Protein AF-A0A7M7JLP8-F1 (afdb_monomer_lite)

Foldseek 3Di:
DDDDDDDDPPPPPPVVVVVVPPPPPDPPPCLVVVQVVVVVVCVVVWPAEDECVRDVVCVVPPDVVQQVVQKDWDWDKDQGPVHNVWIKIKTWIWGDDDPDPHIYTDDGIDIATWDWDFDQDPVPSHTDIDIDGD

Structure (mmCIF, N/CA/C/O backbone):
data_AF-A0A7M7JLP8-F1
#
_entry.id   AF-A0A7M7JLP8-F1
#
loop_
_atom_site.group_PDB
_atom_site.id
_atom_site.type_symbol
_atom_site.label_atom_id
_atom_site.label_alt_id
_atom_site.label_comp_id
_atom_site.label_asym_id
_atom_site.label_entity_id
_atom_site.label_seq_id
_atom_site.pdbx_PDB_ins_code
_atom_site.Cartn_x
_atom_site.Cartn_y
_atom_site.Cartn_z
_atom_site.occupancy
_atom_site.B_iso_or_equiv
_atom_site.auth_seq_id
_atom_site.auth_comp_id
_atom_site.auth_asym_id
_atom_site.auth_atom_id
_atom_site.pdbx_PDB_model_num
ATOM 1 N N . MET A 1 1 ? -31.361 -43.193 14.513 1.00 45.62 1 MET A N 1
ATOM 2 C CA . MET A 1 1 ? -29.903 -43.089 14.290 1.00 45.62 1 MET A CA 1
ATOM 3 C C . MET A 1 1 ? -29.633 -43.238 12.804 1.00 45.62 1 MET A C 1
ATOM 5 O O . MET A 1 1 ? -29.811 -44.329 12.296 1.00 45.62 1 MET A O 1
ATOM 9 N N . SER A 1 2 ? -29.263 -42.156 12.119 1.00 32.28 2 SER A N 1
ATOM 10 C CA . SER A 1 2 ? -28.313 -42.192 11.000 1.00 32.28 2 SER A CA 1
ATOM 11 C C . SER A 1 2 ? -27.914 -40.749 10.687 1.00 32.28 2 SER A C 1
ATOM 13 O O . SER A 1 2 ? -28.754 -39.932 10.321 1.00 32.28 2 SER A O 1
ATOM 15 N N . ARG A 1 3 ? -26.657 -40.408 10.980 1.00 42.50 3 ARG A N 1
ATOM 16 C CA . ARG A 1 3 ? -26.054 -39.080 10.820 1.00 42.50 3 ARG A CA 1
ATOM 17 C C . ARG A 1 3 ? -25.234 -39.097 9.535 1.00 42.50 3 ARG A C 1
ATOM 19 O O . ARG A 1 3 ? -24.108 -39.557 9.606 1.00 42.50 3 ARG A O 1
ATOM 26 N N . HIS A 1 4 ? -25.724 -38.554 8.425 1.00 39.84 4 HIS A N 1
ATOM 27 C CA . HIS A 1 4 ? -24.872 -38.153 7.297 1.00 39.84 4 HIS A CA 1
ATOM 28 C C . HIS A 1 4 ? -25.499 -36.949 6.592 1.00 39.84 4 HIS A C 1
ATOM 30 O O . HIS A 1 4 ? -26.624 -37.031 6.114 1.00 39.84 4 HIS A O 1
ATOM 36 N N . GLY A 1 5 ? -24.782 -35.824 6.564 1.00 34.47 5 GLY A N 1
ATOM 37 C CA . GLY A 1 5 ? -25.258 -34.607 5.907 1.00 34.47 5 GLY A CA 1
ATOM 38 C C . GLY A 1 5 ? -24.494 -33.342 6.289 1.00 34.47 5 GLY A C 1
ATOM 39 O O . GLY A 1 5 ? -25.106 -32.304 6.492 1.00 34.47 5 GLY A O 1
ATOM 40 N N . TYR A 1 6 ? -23.170 -33.420 6.419 1.00 43.66 6 TYR A N 1
ATOM 41 C CA . TYR A 1 6 ? -22.311 -32.237 6.392 1.00 43.66 6 TYR A CA 1
ATOM 42 C C . TYR A 1 6 ? -21.250 -32.442 5.314 1.00 43.66 6 TYR A C 1
ATOM 44 O O . TYR A 1 6 ? -20.868 -33.573 5.028 1.00 43.66 6 TYR A O 1
ATOM 52 N N . VAL A 1 7 ? -20.749 -31.320 4.796 1.00 40.62 7 VAL A N 1
ATOM 53 C CA . VAL A 1 7 ? -19.639 -31.174 3.838 1.00 40.62 7 VAL A CA 1
ATOM 54 C C . VAL A 1 7 ? -20.046 -31.166 2.356 1.00 40.62 7 VAL A C 1
ATOM 56 O O . VAL A 1 7 ? -19.588 -31.970 1.560 1.00 40.62 7 VAL A O 1
ATOM 59 N N . PHE A 1 8 ? -20.856 -30.181 1.956 1.00 39.53 8 PHE A N 1
ATOM 60 C CA . PHE A 1 8 ? -20.949 -29.752 0.548 1.00 39.53 8 PHE A CA 1
ATOM 61 C C . PHE A 1 8 ? -21.029 -28.220 0.406 1.00 39.53 8 PHE A C 1
ATOM 63 O O . PHE A 1 8 ? -21.782 -27.685 -0.398 1.00 39.53 8 PHE A O 1
ATOM 70 N N . LEU A 1 9 ? -20.251 -27.486 1.212 1.00 39.56 9 LEU A N 1
ATOM 71 C CA . LEU A 1 9 ? -20.186 -26.016 1.125 1.00 39.56 9 LEU A CA 1
ATOM 72 C C . LEU A 1 9 ? -18.781 -25.417 1.305 1.00 39.56 9 LEU A C 1
ATOM 74 O O . LEU A 1 9 ? -18.646 -24.209 1.463 1.00 39.56 9 LEU A O 1
ATOM 78 N N . ALA A 1 10 ? -17.729 -26.240 1.247 1.00 42.38 10 ALA A N 1
ATOM 79 C CA . ALA A 1 10 ? -16.345 -25.788 1.438 1.00 42.38 10 ALA A CA 1
ATOM 80 C C . ALA A 1 10 ? -15.470 -25.833 0.168 1.00 42.38 10 ALA A C 1
ATOM 82 O O . ALA A 1 10 ? -14.310 -25.443 0.223 1.00 42.38 10 ALA A O 1
ATOM 83 N N . ILE A 1 11 ? -15.996 -26.282 -0.980 1.00 43.84 11 ILE A N 1
ATOM 84 C CA . ILE A 1 11 ? -15.174 -26.518 -2.186 1.00 43.84 11 ILE A CA 1
ATOM 85 C C . ILE A 1 11 ? -15.260 -25.364 -3.210 1.00 43.84 11 ILE A C 1
ATOM 87 O O . ILE A 1 11 ? -14.427 -25.276 -4.104 1.00 43.84 11 ILE A O 1
ATOM 91 N N . LEU A 1 12 ? -16.177 -24.400 -3.053 1.00 38.06 12 LEU A N 1
ATOM 92 C CA . LEU A 1 12 ? -16.390 -23.353 -4.069 1.00 38.06 12 LEU A CA 1
ATOM 93 C C . LEU A 1 12 ? -15.726 -21.987 -3.795 1.00 38.06 12 LEU A C 1
ATOM 95 O O . LEU A 1 12 ? -16.016 -21.034 -4.507 1.00 38.06 12 LEU A O 1
ATOM 99 N N . ASN A 1 13 ? -14.837 -21.867 -2.801 1.00 39.34 13 ASN A N 1
ATOM 100 C CA . ASN A 1 13 ? -14.165 -20.590 -2.480 1.00 39.34 13 ASN A CA 1
ATOM 101 C C . ASN A 1 13 ? -12.627 -20.642 -2.444 1.00 39.34 13 ASN A C 1
ATOM 103 O O . ASN A 1 13 ? -11.995 -19.658 -2.077 1.00 39.34 13 ASN A O 1
ATOM 107 N N . ILE A 1 14 ? -12.002 -21.755 -2.848 1.00 42.12 14 ILE A N 1
ATOM 108 C CA . ILE A 1 14 ? -10.527 -21.862 -2.892 1.00 42.12 14 ILE A CA 1
ATOM 109 C C . ILE A 1 14 ? -9.978 -21.592 -4.309 1.00 42.12 14 ILE A C 1
ATOM 111 O O . ILE A 1 14 ? -8.823 -21.212 -4.473 1.00 42.12 14 ILE A O 1
ATOM 115 N N . LEU A 1 15 ? -10.815 -21.679 -5.348 1.00 34.91 15 LEU A N 1
ATOM 116 C CA . LEU A 1 15 ? -10.383 -21.497 -6.741 1.00 34.91 15 LEU A CA 1
ATOM 117 C C . LEU A 1 15 ? -10.235 -20.033 -7.189 1.00 34.91 15 LEU A C 1
ATOM 119 O O . LEU A 1 15 ? -9.556 -19.776 -8.179 1.00 34.91 15 LEU A O 1
ATOM 123 N N . THR A 1 16 ? -10.778 -19.060 -6.455 1.00 42.16 16 THR A N 1
ATOM 124 C CA . THR A 1 16 ? -10.592 -17.626 -6.759 1.00 42.16 16 THR A CA 1
ATOM 125 C C . THR A 1 16 ? -9.329 -17.024 -6.138 1.00 42.16 16 THR A C 1
ATOM 127 O O . THR A 1 16 ? -8.932 -15.932 -6.533 1.00 42.16 16 THR A O 1
ATOM 130 N N . PHE A 1 17 ? -8.640 -17.740 -5.242 1.00 40.81 17 PHE A N 1
ATOM 131 C CA . PHE A 1 17 ? -7.345 -17.308 -4.695 1.00 40.81 17 PHE A CA 1
ATOM 132 C C . PHE A 1 17 ? -6.135 -17.811 -5.497 1.00 40.81 17 PHE A C 1
ATOM 134 O O . PHE A 1 17 ? -5.032 -17.293 -5.334 1.00 40.81 17 PHE A O 1
ATOM 141 N N . LEU A 1 18 ? -6.324 -18.773 -6.409 1.00 35.59 18 LEU A N 1
ATOM 142 C CA . LEU A 1 18 ? -5.222 -19.347 -7.191 1.00 35.59 18 LEU A CA 1
ATOM 143 C C . LEU A 1 18 ? -4.783 -18.511 -8.404 1.00 35.59 18 LEU A C 1
ATOM 145 O O . LEU A 1 18 ? -3.784 -18.848 -9.027 1.00 35.59 18 LEU A O 1
ATOM 149 N N . HIS A 1 19 ? -5.468 -17.411 -8.731 1.00 34.44 19 HIS A N 1
ATOM 150 C CA . HIS A 1 19 ? -5.062 -16.517 -9.830 1.00 34.44 19 HIS A CA 1
ATOM 151 C C . HIS A 1 19 ? -4.213 -15.311 -9.392 1.00 34.44 19 HIS A C 1
ATOM 153 O O . HIS A 1 19 ? -3.897 -14.458 -10.216 1.00 34.44 19 HIS A O 1
ATOM 159 N N . ILE A 1 20 ? -3.805 -15.236 -8.119 1.00 44.00 20 ILE A N 1
ATOM 160 C CA . ILE A 1 20 ? -2.880 -14.190 -7.636 1.00 44.00 20 ILE A CA 1
ATOM 161 C C . ILE A 1 20 ? -1.419 -14.695 -7.601 1.00 44.00 20 ILE A C 1
ATOM 163 O O . ILE A 1 20 ? -0.484 -13.904 -7.514 1.00 44.00 20 ILE A O 1
ATOM 167 N N . ILE A 1 21 ? -1.182 -15.999 -7.771 1.00 42.56 21 ILE A N 1
ATOM 168 C CA . ILE A 1 21 ? 0.147 -16.617 -7.618 1.00 42.56 21 ILE A CA 1
ATOM 169 C C . ILE A 1 21 ? 0.784 -16.917 -8.984 1.00 42.56 21 ILE A C 1
ATOM 171 O O . ILE A 1 21 ? 1.186 -18.038 -9.258 1.00 42.56 21 ILE A O 1
ATOM 175 N N . THR A 1 22 ? 0.877 -15.926 -9.871 1.00 36.00 22 THR A N 1
ATOM 176 C CA . THR A 1 22 ? 1.791 -15.994 -11.036 1.00 36.00 22 THR A CA 1
ATOM 177 C C . THR A 1 22 ? 2.418 -14.635 -11.368 1.00 36.00 22 THR A C 1
ATOM 179 O O . THR A 1 22 ? 2.677 -14.325 -12.527 1.00 36.00 22 THR A O 1
ATOM 182 N N . CYS A 1 23 ? 2.683 -13.807 -10.354 1.00 41.75 23 CYS A N 1
ATOM 183 C CA . CYS A 1 23 ? 3.647 -12.702 -10.464 1.00 41.75 23 CYS A CA 1
ATOM 184 C C . CYS A 1 23 ? 4.876 -12.918 -9.562 1.00 41.75 23 CYS A C 1
ATOM 186 O O . CYS A 1 23 ? 5.554 -11.964 -9.202 1.00 41.75 23 CYS A O 1
ATOM 188 N N . GLN A 1 24 ? 5.185 -14.172 -9.214 1.00 41.56 24 GLN A N 1
ATOM 189 C CA . GLN A 1 24 ? 6.509 -14.553 -8.720 1.00 41.56 24 GLN A CA 1
ATOM 190 C C . GLN A 1 24 ? 7.398 -14.852 -9.927 1.00 41.56 24 GLN A C 1
ATOM 192 O O . GLN A 1 24 ? 7.461 -15.977 -10.411 1.00 41.56 24 GLN A O 1
ATOM 197 N N . GLY A 1 25 ? 8.023 -13.808 -10.455 1.00 39.06 25 GLY A N 1
ATOM 198 C CA . GLY A 1 25 ? 9.013 -13.894 -11.525 1.00 39.06 25 GLY A CA 1
ATOM 199 C C . GLY A 1 25 ? 10.154 -12.923 -11.260 1.00 39.06 25 GLY A C 1
ATOM 200 O O . GLY A 1 25 ? 10.446 -12.104 -12.114 1.00 39.06 25 GLY A O 1
ATOM 201 N N . ASP A 1 26 ? 10.629 -12.927 -10.016 1.00 46.69 26 ASP A N 1
ATOM 202 C CA . ASP A 1 26 ? 11.908 -12.428 -9.498 1.00 46.69 26 ASP A CA 1
ATOM 203 C C . ASP A 1 26 ? 11.709 -12.356 -7.982 1.00 46.69 26 ASP A C 1
ATOM 205 O O . ASP A 1 26 ? 10.813 -11.660 -7.492 1.00 46.69 26 ASP A O 1
ATOM 209 N N . GLU A 1 27 ? 12.480 -13.119 -7.211 1.00 52.38 27 GLU A N 1
ATOM 210 C CA . GLU A 1 27 ? 12.573 -12.874 -5.775 1.00 52.38 27 GLU A CA 1
ATOM 211 C C . GLU A 1 27 ? 13.035 -11.420 -5.608 1.00 52.38 27 GLU A C 1
ATOM 213 O O . GLU A 1 27 ? 14.145 -11.066 -5.996 1.00 52.38 27 GLU A O 1
ATOM 218 N N . MET A 1 28 ? 12.149 -10.533 -5.142 1.00 63.75 28 MET A N 1
ATOM 219 C CA . MET A 1 28 ? 12.473 -9.115 -4.990 1.00 63.75 28 MET A CA 1
ATOM 220 C C . MET A 1 28 ? 13.572 -8.964 -3.931 1.00 63.75 28 MET A C 1
ATOM 222 O O . MET A 1 28 ? 13.268 -8.796 -2.752 1.00 63.75 28 MET A O 1
ATOM 226 N N . GLU A 1 29 ? 14.845 -8.959 -4.333 1.00 68.31 29 GLU A N 1
ATOM 227 C CA . GLU A 1 29 ? 15.988 -8.634 -3.458 1.00 68.31 29 GLU A CA 1
ATOM 228 C C . GLU A 1 29 ? 15.779 -7.298 -2.713 1.00 68.31 29 GLU A C 1
ATOM 230 O O . GLU A 1 29 ? 16.297 -7.079 -1.623 1.00 68.31 29 GLU A O 1
ATOM 235 N N . TRP A 1 30 ? 14.949 -6.414 -3.272 1.00 75.44 30 TRP A N 1
ATOM 236 C CA . TRP A 1 30 ? 14.604 -5.086 -2.765 1.00 75.44 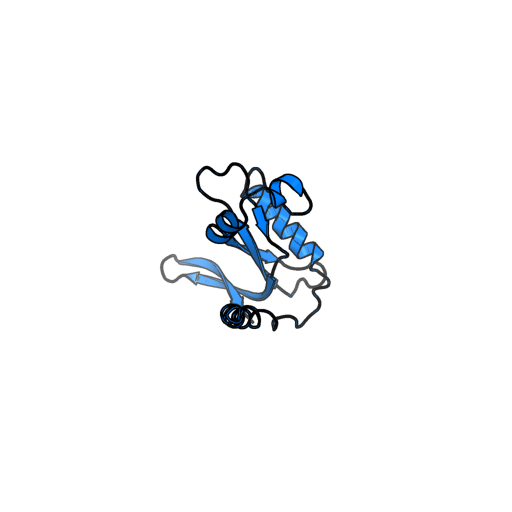30 TRP A CA 1
ATOM 237 C C . TRP A 1 30 ? 13.242 -5.023 -2.046 1.00 75.44 30 TRP A C 1
ATOM 239 O O . TRP A 1 30 ? 12.714 -3.936 -1.809 1.00 75.44 30 TRP A O 1
ATOM 249 N N . ARG A 1 31 ? 12.648 -6.163 -1.666 1.00 78.06 31 ARG A N 1
ATOM 250 C CA . ARG A 1 31 ? 11.345 -6.222 -0.969 1.00 78.06 31 ARG A CA 1
ATOM 251 C C . ARG A 1 31 ? 11.328 -5.396 0.318 1.00 78.06 31 ARG A C 1
ATOM 253 O O . ARG A 1 31 ? 10.328 -4.753 0.621 1.00 78.06 31 ARG A O 1
ATOM 260 N N . HIS A 1 32 ? 12.452 -5.371 1.033 1.00 83.12 32 HIS A N 1
ATOM 261 C CA . HIS A 1 32 ? 12.610 -4.550 2.229 1.00 83.12 32 HIS A CA 1
ATOM 262 C C . HIS A 1 32 ? 12.517 -3.051 1.908 1.00 83.12 32 HIS A C 1
ATOM 264 O O . HIS A 1 32 ? 11.734 -2.348 2.537 1.00 83.12 32 HIS A O 1
ATOM 270 N N . GLU A 1 33 ? 13.204 -2.582 0.858 1.00 83.69 33 GLU A N 1
ATOM 271 C CA . GLU A 1 33 ? 13.092 -1.188 0.399 1.00 83.69 33 GLU A CA 1
ATOM 272 C C . GLU A 1 33 ? 11.644 -0.848 0.008 1.00 83.69 33 GLU A C 1
ATOM 274 O O . GLU A 1 33 ? 11.132 0.222 0.336 1.00 83.69 33 GLU A O 1
ATOM 279 N N . ALA A 1 34 ? 10.942 -1.772 -0.659 1.00 84.31 34 ALA A N 1
ATOM 280 C CA . ALA A 1 34 ? 9.539 -1.579 -1.021 1.00 84.31 34 ALA A CA 1
ATOM 281 C C . ALA A 1 34 ? 8.629 -1.432 0.206 1.00 84.31 34 ALA A C 1
ATOM 283 O O . ALA A 1 34 ? 7.681 -0.643 0.168 1.00 84.31 34 ALA A O 1
ATOM 284 N N . GLN A 1 35 ? 8.904 -2.190 1.270 1.00 85.12 35 GLN A N 1
ATOM 285 C CA . GLN A 1 35 ? 8.182 -2.136 2.538 1.00 85.12 35 GLN A CA 1
ATOM 286 C C . GLN A 1 35 ? 8.436 -0.808 3.261 1.00 85.12 35 GLN A C 1
ATOM 288 O O . GLN A 1 35 ? 7.478 -0.166 3.691 1.00 85.12 35 GLN A O 1
ATOM 293 N N . GLU A 1 36 ? 9.691 -0.363 3.344 1.00 85.88 36 GLU A N 1
ATOM 294 C CA . GLU A 1 36 ? 10.065 0.913 3.969 1.00 85.88 36 GLU A CA 1
ATOM 295 C C . GLU A 1 36 ? 9.374 2.097 3.282 1.00 85.88 36 GLU A C 1
ATOM 297 O O . GLU A 1 36 ? 8.714 2.905 3.940 1.00 85.88 36 GLU A O 1
ATOM 302 N N . VAL A 1 37 ? 9.432 2.153 1.945 1.00 86.00 37 VAL A N 1
ATOM 303 C CA . VAL A 1 37 ? 8.760 3.203 1.162 1.00 86.00 37 VAL A CA 1
ATOM 304 C C . VAL A 1 37 ? 7.245 3.174 1.391 1.00 86.00 37 VAL A C 1
ATOM 306 O O . VAL A 1 37 ? 6.612 4.228 1.496 1.00 86.00 37 VAL A O 1
ATOM 309 N N . ALA A 1 38 ? 6.646 1.981 1.500 1.00 86.25 38 ALA A N 1
ATOM 310 C CA . ALA A 1 38 ? 5.225 1.847 1.816 1.00 86.25 38 ALA A CA 1
ATOM 311 C C . ALA A 1 38 ? 4.907 2.444 3.186 1.00 86.25 38 ALA A C 1
ATOM 313 O O . ALA A 1 38 ? 3.979 3.241 3.309 1.00 86.25 38 ALA A O 1
ATOM 314 N N . GLN A 1 39 ? 5.666 2.056 4.212 1.00 85.50 39 GLN A N 1
ATOM 315 C CA . GLN A 1 39 ? 5.447 2.487 5.588 1.00 85.50 39 GLN A CA 1
ATOM 316 C C . GLN A 1 39 ? 5.583 4.004 5.721 1.00 85.50 39 GLN A C 1
ATOM 318 O O . GLN A 1 39 ? 4.717 4.634 6.329 1.00 85.50 39 GLN A O 1
ATOM 323 N N . GLU A 1 40 ? 6.597 4.601 5.093 1.00 87.19 40 GLU A N 1
ATOM 324 C CA . GLU A 1 40 ? 6.792 6.052 5.095 1.00 87.19 40 GLU A CA 1
ATOM 325 C C . GLU A 1 40 ? 5.616 6.779 4.422 1.00 87.19 40 GLU A C 1
ATOM 327 O O . GLU A 1 40 ? 5.007 7.679 5.010 1.00 87.19 40 GLU A O 1
ATOM 332 N N . ALA A 1 41 ? 5.227 6.351 3.218 1.00 87.06 41 ALA A N 1
ATOM 333 C CA . ALA A 1 41 ? 4.123 6.963 2.481 1.00 87.06 41 ALA A CA 1
ATOM 334 C C . ALA A 1 41 ? 2.771 6.795 3.202 1.00 87.06 41 ALA A C 1
ATOM 336 O O . ALA A 1 41 ? 1.927 7.700 3.203 1.00 87.06 41 ALA A O 1
ATOM 337 N N . LEU A 1 42 ? 2.558 5.644 3.841 1.00 87.69 42 LEU A N 1
ATOM 338 C CA . LEU A 1 42 ? 1.364 5.358 4.628 1.00 87.69 42 LEU A CA 1
ATOM 339 C C . LEU A 1 42 ? 1.316 6.196 5.907 1.00 87.69 42 LEU A C 1
ATOM 341 O O . LEU A 1 42 ? 0.257 6.745 6.212 1.00 87.69 42 LEU A O 1
ATOM 345 N N . ALA A 1 43 ? 2.433 6.347 6.621 1.00 86.31 43 ALA A N 1
ATOM 346 C CA . ALA A 1 43 ? 2.513 7.154 7.837 1.00 86.31 43 ALA A CA 1
ATOM 347 C C . ALA A 1 43 ? 2.218 8.639 7.569 1.00 86.31 43 ALA A C 1
ATOM 349 O O . ALA A 1 43 ? 1.563 9.294 8.381 1.00 86.31 43 ALA A O 1
ATOM 350 N N . GLN A 1 44 ? 2.619 9.160 6.405 1.00 87.44 44 GLN A N 1
ATOM 351 C CA . GLN A 1 44 ? 2.295 10.531 5.990 1.00 87.44 44 GLN A CA 1
ATOM 352 C C . GLN A 1 44 ? 0.798 10.725 5.705 1.00 87.44 44 GLN A C 1
ATOM 354 O O . GLN A 1 44 ? 0.241 11.792 5.970 1.00 87.44 44 GLN A O 1
ATOM 359 N N . LYS A 1 45 ? 0.128 9.706 5.156 1.00 87.00 45 LYS A N 1
ATOM 360 C CA . LYS A 1 45 ? -1.284 9.797 4.753 1.00 87.00 45 LYS A CA 1
ATOM 361 C C . LYS A 1 45 ? -2.258 9.435 5.871 1.00 87.00 45 LYS A C 1
ATOM 363 O O . LYS A 1 45 ? -3.374 9.959 5.913 1.00 87.00 45 LYS A O 1
ATOM 368 N N . TYR A 1 46 ? -1.873 8.513 6.744 1.00 86.44 46 TYR A N 1
ATOM 369 C CA . TYR A 1 46 ? -2.753 7.907 7.727 1.00 86.44 46 TYR A CA 1
ATOM 370 C C . TYR A 1 46 ? -2.224 8.148 9.143 1.00 86.44 46 TYR A C 1
ATOM 372 O O . TYR A 1 46 ? -1.354 7.413 9.606 1.00 86.44 46 TYR A O 1
ATOM 380 N N . PRO A 1 47 ? -2.783 9.129 9.880 1.00 76.50 47 PRO A N 1
ATOM 381 C CA . PRO A 1 47 ? -2.472 9.266 11.295 1.00 76.50 47 PRO A CA 1
ATOM 382 C C . PRO A 1 47 ? -2.972 8.007 12.015 1.00 76.50 47 PRO A C 1
ATOM 384 O O . PRO A 1 47 ? -4.141 7.650 11.853 1.00 76.50 47 PRO A O 1
ATOM 387 N N . GLN A 1 48 ? -2.091 7.359 12.784 1.00 86.44 48 GLN A N 1
ATOM 388 C CA . GLN A 1 48 ? -2.337 6.123 13.552 1.00 86.44 48 GLN A CA 1
ATOM 389 C C . GLN A 1 48 ? -2.466 4.856 12.684 1.00 86.44 48 GLN A C 1
ATOM 391 O O . GLN A 1 48 ? -3.513 4.206 12.619 1.00 86.44 48 GLN A O 1
ATOM 396 N N . LEU A 1 49 ? -1.367 4.522 12.008 1.00 87.00 49 LEU A N 1
ATOM 397 C CA . LEU A 1 49 ? -1.200 3.290 11.242 1.00 87.00 49 LEU A CA 1
ATOM 398 C C . LEU A 1 49 ? -0.888 2.109 12.175 1.00 87.00 49 LEU A C 1
ATOM 400 O O . LEU A 1 49 ? -0.043 2.232 13.056 1.00 87.00 49 LEU A O 1
ATOM 404 N N . ILE A 1 50 ? -1.554 0.978 11.956 1.00 86.31 50 ILE A N 1
ATOM 405 C CA . ILE A 1 50 ? -1.344 -0.286 12.660 1.00 86.31 50 ILE A CA 1
ATOM 406 C C . ILE A 1 50 ? -0.921 -1.336 11.638 1.00 86.31 50 ILE A C 1
ATOM 408 O O . ILE A 1 50 ? -1.641 -1.613 10.672 1.00 86.31 50 ILE A O 1
ATOM 412 N N . THR A 1 51 ? 0.248 -1.920 11.860 1.00 82.25 51 THR A N 1
ATOM 413 C CA . THR A 1 51 ? 0.761 -3.078 11.130 1.00 82.25 51 THR A CA 1
ATOM 414 C C . THR A 1 51 ? 0.723 -4.305 12.041 1.00 82.25 51 THR A C 1
ATOM 416 O O . THR A 1 51 ? 0.569 -4.192 13.260 1.00 82.25 51 THR A O 1
ATOM 419 N N . SER A 1 52 ? 0.898 -5.494 11.463 1.00 74.44 52 SER A N 1
ATOM 420 C CA . SER A 1 52 ? 1.066 -6.726 12.243 1.00 74.44 52 SER A CA 1
ATOM 421 C C . SER A 1 52 ? 2.295 -6.699 13.159 1.00 74.44 52 SER A C 1
ATOM 423 O O . SER A 1 52 ? 2.343 -7.457 14.119 1.00 74.44 52 SER A O 1
ATOM 425 N N . GLU A 1 53 ? 3.276 -5.843 12.867 1.00 76.06 53 GLU A N 1
ATOM 426 C CA . GLU A 1 53 ? 4.510 -5.690 13.646 1.00 76.06 53 GLU A CA 1
ATOM 427 C C . GLU A 1 53 ? 4.365 -4.646 14.762 1.00 76.06 53 GLU A C 1
ATOM 429 O O . GLU A 1 53 ? 4.968 -4.797 15.820 1.00 76.06 53 GLU A O 1
ATOM 434 N N . SER A 1 54 ? 3.562 -3.596 14.549 1.00 78.00 54 SER A N 1
ATOM 435 C CA . SER A 1 54 ? 3.477 -2.466 15.479 1.00 78.00 54 SER A CA 1
ATOM 436 C C . SER A 1 54 ? 2.538 -2.706 16.662 1.00 78.00 54 SER A C 1
ATOM 438 O O . SER A 1 54 ? 2.801 -2.201 17.748 1.00 78.00 54 SER A O 1
ATOM 440 N N . ASP A 1 55 ? 1.421 -3.416 16.457 1.00 79.62 55 ASP A N 1
ATOM 441 C CA . ASP A 1 55 ? 0.431 -3.687 17.513 1.00 79.62 55 ASP A CA 1
ATOM 442 C C . ASP A 1 55 ? -0.423 -4.923 17.171 1.00 79.62 55 ASP A C 1
ATOM 444 O O . ASP A 1 55 ? -1.501 -4.840 16.571 1.00 79.62 55 ASP A O 1
ATOM 448 N N . MET A 1 56 ? 0.087 -6.103 17.540 1.00 73.06 56 MET A N 1
ATOM 449 C CA . MET A 1 56 ? -0.570 -7.386 17.264 1.00 73.06 56 MET A CA 1
ATOM 450 C C . MET A 1 56 ? -1.914 -7.551 17.977 1.00 73.06 56 MET A C 1
ATOM 452 O O . MET A 1 56 ? -2.788 -8.243 17.452 1.00 73.06 56 MET A O 1
ATOM 456 N N . GLU A 1 57 ? -2.088 -6.985 19.173 1.00 77.19 57 GLU A N 1
ATOM 457 C CA . GLU A 1 57 ? -3.328 -7.158 19.933 1.00 77.19 57 GLU A CA 1
ATOM 458 C C . GLU A 1 57 ? -4.464 -6.396 19.262 1.00 77.19 57 GLU A C 1
ATOM 460 O O . GLU A 1 57 ? -5.495 -6.986 18.925 1.00 77.19 57 GLU A O 1
ATOM 465 N N . LEU A 1 58 ? -4.251 -5.114 18.962 1.00 74.94 58 LEU A N 1
ATOM 466 C CA . LEU A 1 58 ? -5.245 -4.301 18.271 1.00 74.94 58 LEU A CA 1
ATOM 467 C C . LEU A 1 58 ? -5.556 -4.855 16.873 1.00 74.94 58 LEU A C 1
ATOM 469 O O . LEU A 1 58 ? -6.710 -4.836 16.435 1.00 74.94 58 LEU A O 1
ATOM 473 N N . PHE A 1 59 ? -4.552 -5.402 16.184 1.00 71.12 59 PHE A N 1
ATOM 474 C CA . PHE A 1 59 ? -4.732 -6.052 14.887 1.00 71.12 59 PHE A CA 1
ATOM 475 C C . PHE A 1 59 ? -5.573 -7.338 14.973 1.00 71.12 59 PHE A C 1
ATOM 477 O O . PHE A 1 59 ? -6.414 -7.578 14.111 1.00 71.12 59 PHE A O 1
ATOM 484 N N . ARG A 1 60 ? -5.396 -8.164 16.014 1.00 70.50 60 ARG A N 1
ATOM 485 C CA . ARG A 1 60 ? -6.161 -9.416 16.191 1.00 70.50 60 ARG A CA 1
ATOM 486 C C . ARG A 1 60 ? -7.598 -9.183 16.648 1.00 70.50 60 ARG A C 1
ATOM 488 O O . ARG A 1 60 ? -8.490 -9.913 16.222 1.00 70.50 60 ARG A O 1
ATOM 495 N N . TYR A 1 61 ? -7.818 -8.204 17.524 1.00 71.56 61 TYR A N 1
ATOM 496 C CA . TYR A 1 61 ? -9.137 -7.936 18.108 1.00 71.56 61 TYR A CA 1
ATOM 497 C C . TYR A 1 61 ? -10.009 -6.998 17.271 1.00 71.56 61 TYR A C 1
ATOM 499 O O . TYR A 1 61 ? -11.212 -6.885 17.514 1.00 71.56 61 TYR A O 1
ATOM 507 N N . SER A 1 62 ? -9.439 -6.331 16.271 1.00 69.56 62 SER A N 1
ATOM 508 C CA . SER A 1 62 ? -10.224 -5.578 15.299 1.00 69.56 62 SER A CA 1
ATOM 509 C C . SER A 1 62 ? -10.971 -6.541 14.373 1.00 69.56 62 SER A C 1
ATOM 511 O O . SER A 1 62 ? -10.436 -7.559 13.955 1.00 69.56 62 SER A O 1
ATOM 513 N N . THR A 1 63 ? -12.247 -6.258 14.088 1.00 68.12 63 THR A N 1
ATOM 514 C CA . THR A 1 63 ? -13.153 -7.169 13.370 1.00 68.12 63 THR A CA 1
ATOM 515 C C . THR A 1 63 ? -12.669 -7.412 11.933 1.00 68.12 63 THR A C 1
ATOM 517 O O . THR A 1 63 ? -12.911 -6.571 11.060 1.00 68.12 63 THR A O 1
ATOM 520 N N . PRO A 1 64 ? -12.039 -8.567 11.616 1.00 67.12 64 PRO A N 1
ATOM 521 C CA . PRO A 1 64 ? -11.345 -8.741 10.336 1.00 67.12 64 PRO A C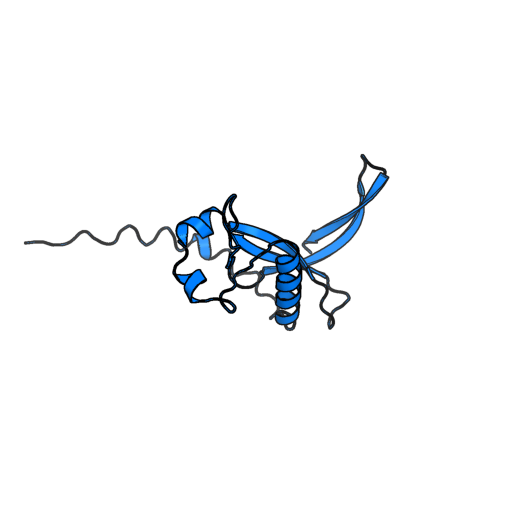A 1
ATOM 522 C C . PRO A 1 64 ? -12.303 -8.659 9.145 1.00 67.12 64 PRO A C 1
ATOM 524 O O . PRO A 1 64 ? -11.955 -8.138 8.092 1.00 67.12 64 PRO A O 1
ATOM 527 N N . SER A 1 65 ? -13.555 -9.083 9.338 1.00 68.31 65 SER A N 1
ATOM 528 C CA . SER A 1 65 ? -14.610 -9.000 8.324 1.00 68.31 65 SER A CA 1
ATOM 529 C C . SER A 1 65 ? -15.075 -7.571 8.027 1.00 68.31 65 SER A C 1
ATOM 531 O O . SER A 1 65 ? -15.574 -7.310 6.934 1.00 68.31 65 SER A O 1
ATOM 533 N N . VAL A 1 66 ? -14.966 -6.641 8.980 1.00 70.00 66 VAL A N 1
ATOM 534 C CA . VAL A 1 66 ? -15.248 -5.216 8.746 1.00 70.00 66 VAL A CA 1
ATOM 535 C C . VAL A 1 66 ? -14.053 -4.590 8.048 1.00 70.00 66 VAL A C 1
ATOM 537 O O . VAL A 1 66 ? -14.227 -3.945 7.019 1.00 70.00 66 VAL A O 1
ATOM 540 N N . LEU A 1 67 ? -12.848 -4.868 8.549 1.00 74.12 67 LEU A N 1
ATOM 541 C CA . LEU A 1 67 ? -11.611 -4.349 7.983 1.00 74.12 67 LEU A CA 1
ATOM 542 C C . LEU A 1 67 ? -11.420 -4.753 6.515 1.00 74.12 67 LEU A C 1
ATOM 544 O O . LEU A 1 67 ? -11.135 -3.906 5.677 1.00 74.12 67 LEU A O 1
ATOM 548 N N . GLN A 1 68 ? -11.652 -6.022 6.175 1.00 70.06 68 GLN A N 1
ATOM 549 C CA . GLN A 1 68 ? -11.549 -6.503 4.794 1.00 70.06 68 GLN A CA 1
ATOM 550 C C . GLN A 1 68 ? -12.590 -5.863 3.866 1.00 70.06 68 GLN A C 1
ATOM 552 O O . GLN A 1 68 ? -12.293 -5.598 2.706 1.00 70.06 68 GLN A O 1
ATOM 557 N N . ARG A 1 69 ? -13.801 -5.569 4.362 1.00 76.94 69 ARG A N 1
ATOM 558 C CA . ARG A 1 69 ? -14.855 -4.917 3.563 1.00 76.94 69 ARG A CA 1
ATOM 559 C C . ARG A 1 69 ? -14.564 -3.448 3.268 1.00 76.94 69 ARG A C 1
ATOM 561 O O . ARG A 1 69 ? -15.036 -2.937 2.258 1.00 76.94 69 ARG A O 1
ATOM 568 N N . SER A 1 70 ? -13.806 -2.779 4.130 1.00 80.88 70 SER A N 1
ATOM 569 C CA . SER A 1 70 ? -13.346 -1.400 3.930 1.00 80.88 70 SER A CA 1
ATOM 570 C C . SER A 1 70 ? -11.914 -1.307 3.406 1.00 80.88 70 SER A C 1
ATOM 572 O O . SER A 1 70 ? -11.315 -0.233 3.469 1.00 80.88 70 SER A O 1
ATOM 574 N N . ALA A 1 71 ? -11.350 -2.417 2.933 1.00 87.19 71 ALA A N 1
ATOM 575 C CA . ALA A 1 71 ? -9.996 -2.438 2.428 1.00 87.19 71 ALA A CA 1
ATOM 576 C C . ALA A 1 71 ? -9.925 -1.873 1.004 1.00 87.19 71 ALA A C 1
ATOM 578 O O . ALA A 1 71 ? -10.751 -2.184 0.144 1.00 87.19 71 ALA A O 1
ATOM 579 N N . HIS A 1 72 ? -8.903 -1.071 0.737 1.00 87.69 72 HIS A N 1
ATOM 580 C CA . HIS A 1 72 ? -8.575 -0.570 -0.592 1.00 87.69 72 HIS A CA 1
ATOM 581 C C . HIS A 1 72 ? -7.072 -0.673 -0.838 1.00 87.69 72 HIS A C 1
ATOM 583 O O . HIS A 1 72 ? -6.268 -0.728 0.094 1.00 87.69 72 HIS A O 1
ATOM 589 N N . ALA A 1 73 ? -6.687 -0.685 -2.113 1.00 88.31 73 ALA A N 1
ATOM 590 C CA . ALA A 1 73 ? -5.285 -0.645 -2.498 1.00 88.31 73 ALA A CA 1
ATOM 591 C C . ALA A 1 73 ? -4.724 0.772 -2.310 1.00 88.31 73 ALA A C 1
ATOM 593 O O . ALA A 1 73 ? -5.273 1.756 -2.818 1.00 88.31 73 ALA A O 1
ATOM 594 N N . PHE A 1 74 ? -3.619 0.879 -1.583 1.00 88.69 74 PHE A N 1
ATOM 595 C CA . PHE A 1 74 ? -2.763 2.052 -1.569 1.00 88.69 74 PHE A CA 1
ATOM 596 C C . PHE A 1 74 ? -1.608 1.823 -2.543 1.00 88.69 74 PHE A C 1
ATOM 598 O O . PHE A 1 74 ? -0.730 0.999 -2.300 1.00 88.69 74 PHE A O 1
ATOM 605 N N . THR A 1 75 ? -1.641 2.558 -3.652 1.00 89.88 75 THR A N 1
ATOM 606 C CA . THR A 1 75 ? -0.635 2.482 -4.710 1.00 89.88 75 THR A CA 1
ATOM 607 C C . THR A 1 75 ? 0.500 3.465 -4.467 1.00 89.88 75 THR A C 1
ATOM 609 O O . THR A 1 75 ? 0.259 4.643 -4.190 1.00 89.88 75 THR A O 1
ATOM 612 N N . TYR A 1 76 ? 1.727 3.009 -4.685 1.00 87.94 76 TYR A N 1
ATOM 613 C CA . TYR A 1 76 ? 2.932 3.828 -4.665 1.00 87.94 76 TYR A CA 1
ATOM 614 C C . TYR A 1 76 ? 3.960 3.320 -5.690 1.00 87.94 76 TYR A C 1
ATOM 616 O O . TYR A 1 76 ? 3.783 2.273 -6.315 1.00 87.94 76 TYR A O 1
ATOM 624 N N . ILE A 1 77 ? 5.002 4.117 -5.928 1.00 87.88 77 ILE A N 1
ATOM 625 C CA . ILE A 1 77 ? 6.057 3.821 -6.903 1.00 87.88 77 ILE A CA 1
ATOM 626 C C . ILE A 1 77 ? 7.376 3.651 -6.159 1.00 87.88 77 ILE A C 1
ATOM 628 O O . ILE A 1 77 ? 7.699 4.468 -5.299 1.00 87.88 77 ILE A O 1
ATOM 632 N N . VAL A 1 78 ? 8.136 2.624 -6.526 1.00 87.56 78 VAL A N 1
ATOM 633 C CA . VAL A 1 78 ? 9.459 2.326 -5.975 1.00 87.56 78 VAL A CA 1
ATOM 634 C C . VAL A 1 78 ? 10.472 2.264 -7.111 1.00 87.56 78 VAL A C 1
ATOM 636 O O . VAL A 1 78 ? 10.223 1.655 -8.153 1.00 87.56 78 VAL A O 1
ATOM 639 N N . THR A 1 79 ? 11.627 2.882 -6.892 1.00 88.19 79 THR A N 1
ATOM 640 C CA . THR A 1 79 ? 12.818 2.729 -7.730 1.00 88.19 79 THR A CA 1
ATOM 641 C C . THR A 1 79 ? 13.925 2.188 -6.826 1.00 88.19 79 THR A C 1
ATOM 643 O O . THR A 1 79 ? 14.462 2.961 -6.030 1.00 88.19 79 THR A O 1
ATOM 646 N N . PRO A 1 80 ? 14.219 0.875 -6.879 1.00 83.62 80 PRO A N 1
ATOM 647 C CA . PRO A 1 80 ? 15.197 0.249 -5.996 1.00 83.62 80 PRO A CA 1
ATOM 648 C C . PRO A 1 80 ? 16.587 0.849 -6.178 1.00 83.62 80 PRO A C 1
ATOM 650 O O . PRO A 1 80 ? 17.014 1.096 -7.311 1.00 83.62 80 PRO A O 1
ATOM 653 N N . LYS A 1 81 ? 17.332 1.028 -5.085 1.00 84.12 81 LYS A N 1
ATOM 654 C CA . LYS A 1 81 ? 18.664 1.662 -5.138 1.00 84.12 81 LYS A CA 1
ATOM 655 C C . LYS A 1 81 ? 19.661 0.859 -5.979 1.00 84.12 81 LYS A C 1
ATOM 657 O O . LYS A 1 81 ? 20.453 1.447 -6.710 1.00 84.12 81 LYS A O 1
ATOM 662 N N . GLY A 1 82 ? 19.592 -0.473 -5.910 1.00 81.00 82 GLY A N 1
ATOM 663 C CA . GLY A 1 82 ? 20.447 -1.383 -6.68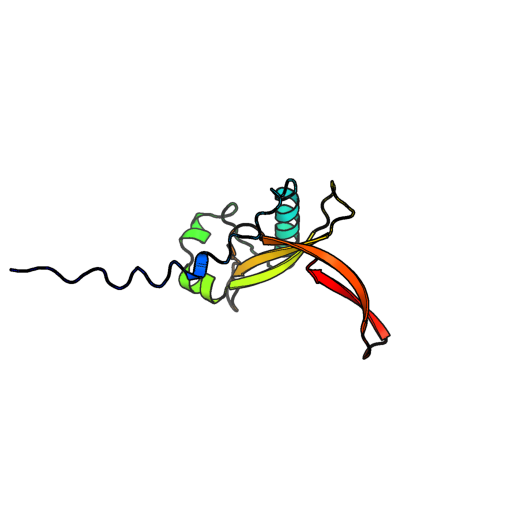4 1.00 81.00 82 GLY A CA 1
ATOM 664 C C . GLY A 1 82 ? 20.058 -1.532 -8.159 1.00 81.00 82 GLY A C 1
ATOM 665 O O . GLY A 1 82 ? 20.846 -2.035 -8.954 1.00 81.00 82 GLY A O 1
ATOM 666 N N . GLN A 1 83 ? 18.860 -1.086 -8.548 1.00 79.62 83 GLN A N 1
ATOM 667 C CA . GLN A 1 83 ? 18.356 -1.186 -9.920 1.00 79.62 83 GLN A CA 1
ATOM 668 C C . GLN A 1 83 ? 17.665 0.123 -10.339 1.00 79.62 83 GLN A C 1
ATOM 670 O O . GLN A 1 83 ? 16.464 0.126 -10.614 1.00 79.62 83 GLN A O 1
ATOM 675 N N . PRO A 1 84 ? 18.396 1.249 -10.422 1.00 77.75 84 PRO A N 1
ATOM 676 C CA . PRO A 1 84 ? 17.799 2.572 -10.625 1.00 77.75 84 PRO A CA 1
ATOM 677 C C . PRO A 1 84 ? 17.126 2.744 -11.996 1.00 77.75 84 PRO A C 1
ATOM 679 O O . PRO A 1 84 ? 16.311 3.646 -12.182 1.00 77.75 84 PRO A O 1
ATOM 682 N N . SER A 1 85 ? 17.452 1.884 -12.964 1.00 80.44 85 SER A N 1
ATOM 683 C CA . SER A 1 85 ? 16.789 1.817 -14.270 1.00 80.44 85 SER A CA 1
ATOM 684 C C . SER A 1 85 ? 15.412 1.151 -14.214 1.00 80.44 85 SER A C 1
ATOM 686 O O . SER A 1 85 ? 14.605 1.338 -15.124 1.00 80.44 85 SER A O 1
ATOM 688 N N . ASN A 1 86 ? 15.121 0.388 -13.158 1.00 85.06 86 ASN A N 1
ATOM 689 C CA . ASN A 1 86 ? 13.860 -0.312 -12.987 1.00 85.06 86 ASN A CA 1
ATOM 690 C C . ASN A 1 86 ? 12.942 0.485 -12.058 1.00 85.06 86 ASN A C 1
ATOM 692 O O . ASN A 1 86 ? 13.319 0.906 -10.967 1.00 85.06 86 ASN A O 1
ATOM 696 N N . THR A 1 87 ? 11.703 0.681 -12.496 1.00 86.38 87 THR A N 1
ATOM 697 C CA . THR A 1 87 ? 10.652 1.287 -11.680 1.00 86.38 87 THR A CA 1
ATOM 698 C C . THR A 1 87 ? 9.539 0.274 -11.487 1.00 86.38 87 THR A C 1
ATOM 700 O O . THR A 1 87 ? 9.175 -0.454 -12.411 1.00 86.38 87 THR A O 1
ATOM 703 N N . TYR A 1 88 ? 8.991 0.236 -10.282 1.00 86.50 88 TYR A N 1
ATOM 704 C CA . TYR A 1 88 ? 7.930 -0.679 -9.909 1.00 86.50 88 TYR A CA 1
ATOM 705 C C . TYR A 1 88 ? 6.751 0.101 -9.363 1.00 86.50 88 TYR A C 1
ATOM 707 O O . TYR A 1 88 ? 6.904 1.074 -8.623 1.00 86.50 88 TYR A O 1
ATOM 715 N N . ARG A 1 89 ? 5.556 -0.341 -9.736 1.00 88.38 89 ARG A N 1
ATOM 716 C CA . ARG A 1 89 ? 4.331 0.050 -9.062 1.00 88.38 89 ARG A CA 1
ATOM 717 C C . ARG A 1 89 ? 4.015 -1.015 -8.035 1.00 88.38 89 ARG A C 1
ATOM 719 O O . ARG A 1 89 ? 3.933 -2.189 -8.383 1.00 88.38 89 ARG A O 1
ATOM 726 N N . CYS A 1 90 ? 3.833 -0.577 -6.802 1.00 88.06 90 CYS A N 1
ATOM 727 C CA . CYS A 1 90 ? 3.511 -1.427 -5.677 1.00 88.06 90 CYS A CA 1
ATOM 728 C C . CYS A 1 90 ? 2.152 -1.036 -5.112 1.00 88.06 90 CYS A C 1
ATOM 730 O O . CYS A 1 90 ? 1.800 0.145 -5.059 1.00 88.06 90 CYS A O 1
ATOM 732 N N . ASP A 1 91 ? 1.405 -2.040 -4.681 1.00 88.88 91 ASP A N 1
ATOM 733 C CA . ASP A 1 91 ? 0.121 -1.889 -4.025 1.00 88.88 91 ASP A CA 1
ATOM 734 C C . ASP A 1 91 ? 0.182 -2.591 -2.666 1.00 88.88 91 ASP A C 1
ATOM 736 O O . ASP A 1 91 ? 0.600 -3.746 -2.565 1.00 88.88 91 ASP A O 1
ATOM 740 N N . VAL A 1 92 ? -0.245 -1.892 -1.617 1.00 88.62 92 VAL A N 1
ATOM 741 C CA . VAL A 1 92 ? -0.465 -2.474 -0.288 1.00 88.62 92 VAL A CA 1
ATOM 742 C C . VAL A 1 92 ? -1.933 -2.338 0.081 1.00 88.62 92 VAL A C 1
ATOM 744 O O . VAL A 1 92 ? -2.577 -1.332 -0.229 1.00 88.62 92 VAL A O 1
ATOM 747 N N . ILE A 1 93 ? -2.491 -3.356 0.724 1.00 88.75 93 ILE A N 1
ATOM 748 C CA . ILE A 1 93 ? -3.893 -3.339 1.126 1.00 88.75 93 ILE A CA 1
ATOM 749 C C . ILE A 1 93 ? -4.012 -2.626 2.470 1.00 88.75 93 ILE A C 1
ATOM 751 O O . ILE A 1 93 ? -3.329 -2.970 3.432 1.00 88.75 93 ILE A O 1
ATOM 755 N N . ILE A 1 94 ? -4.897 -1.636 2.548 1.00 88.81 94 ILE A N 1
ATOM 756 C CA . ILE A 1 94 ? -5.169 -0.898 3.780 1.00 88.81 94 ILE A CA 1
ATOM 757 C C . ILE A 1 94 ? -6.668 -0.813 4.035 1.00 88.81 94 ILE A C 1
ATOM 759 O O . ILE A 1 94 ? -7.444 -0.561 3.121 1.00 88.81 94 ILE A O 1
ATOM 763 N N . SER A 1 95 ? -7.075 -0.952 5.294 1.00 88.50 95 SER A N 1
ATOM 764 C CA . SER A 1 95 ? -8.428 -0.629 5.743 1.00 88.50 95 SER A CA 1
ATOM 765 C C . SER A 1 95 ? -8.449 0.690 6.496 1.00 88.50 95 SER A C 1
ATOM 767 O O . SER A 1 95 ? -7.781 0.835 7.525 1.00 88.50 95 SER A O 1
ATOM 769 N N . ARG A 1 96 ? -9.293 1.615 6.033 1.00 83.06 96 ARG A N 1
ATOM 770 C CA . ARG A 1 96 ? -9.687 2.810 6.785 1.00 83.06 96 ARG A CA 1
ATOM 771 C C . ARG A 1 96 ? -11.105 3.226 6.410 1.00 83.06 96 ARG A C 1
ATOM 773 O O . ARG A 1 96 ? -11.354 3.551 5.253 1.00 83.06 96 ARG A O 1
ATOM 780 N N . TYR A 1 97 ? -12.005 3.316 7.386 1.00 74.31 97 TYR A N 1
ATOM 781 C CA . TYR A 1 97 ? -13.346 3.879 7.178 1.00 74.31 97 TYR A CA 1
ATOM 782 C C . TYR A 1 97 ? -13.565 5.190 7.947 1.00 74.31 97 TYR A C 1
ATOM 784 O O . TYR A 1 97 ? -12.821 5.555 8.861 1.00 74.31 97 TYR A O 1
ATOM 792 N N . LYS A 1 98 ? -14.601 5.941 7.553 1.00 67.06 98 LYS A N 1
ATOM 793 C CA . LYS A 1 98 ? -14.952 7.230 8.166 1.00 67.06 98 LYS A CA 1
ATOM 794 C C . LYS A 1 98 ? -15.357 7.026 9.632 1.00 67.06 98 LYS A C 1
ATOM 796 O O . LYS A 1 98 ? -16.341 6.351 9.906 1.00 67.06 98 LYS A O 1
ATOM 801 N N . GLY A 1 99 ? -14.609 7.629 10.555 1.00 70.12 99 GLY A N 1
ATOM 802 C CA . GLY A 1 99 ? -14.810 7.480 12.004 1.00 70.12 99 GLY A CA 1
ATOM 803 C C . GLY A 1 99 ? -13.911 6.429 12.663 1.00 70.12 99 GLY A C 1
ATOM 804 O O . GLY A 1 99 ? -13.902 6.325 13.885 1.00 70.12 99 GLY A O 1
ATOM 805 N N . GLN A 1 100 ? -13.117 5.687 11.886 1.00 77.62 100 GLN A N 1
ATOM 806 C CA . GLN A 1 100 ? -12.105 4.793 12.434 1.00 77.62 100 GLN A CA 1
ATOM 807 C C . GLN A 1 100 ? -10.905 5.596 12.949 1.00 77.62 100 GLN A C 1
ATOM 809 O O . GLN A 1 100 ? -10.373 6.456 12.245 1.00 77.62 100 GLN A O 1
ATOM 814 N N . ARG A 1 101 ? -10.474 5.296 14.178 1.00 83.56 101 ARG A N 1
ATOM 815 C CA . ARG A 1 101 ? -9.291 5.914 14.792 1.00 83.56 101 ARG A CA 1
ATOM 816 C C . ARG A 1 101 ? -7.986 5.423 14.156 1.00 83.56 101 ARG A C 1
ATOM 818 O O . ARG A 1 101 ? -7.092 6.224 13.918 1.00 83.56 101 ARG A O 1
ATOM 825 N N . TYR A 1 102 ? -7.919 4.128 13.855 1.00 86.56 102 TYR A N 1
ATOM 826 C CA . TYR A 1 102 ? -6.727 3.445 13.354 1.00 86.56 102 TYR A CA 1
ATOM 827 C C . TYR A 1 102 ? -6.882 3.029 11.893 1.00 86.56 102 TYR A C 1
ATOM 829 O O . TYR A 1 102 ? -7.990 2.750 11.437 1.00 86.56 102 TYR A O 1
ATOM 837 N N . SER A 1 103 ? -5.773 2.974 11.159 1.00 88.75 103 SER A N 1
ATOM 838 C CA . SER A 1 103 ? -5.727 2.428 9.793 1.00 88.75 103 SER A CA 1
ATOM 839 C C . SER A 1 103 ? -4.890 1.159 9.785 1.00 88.75 103 SER A C 1
ATOM 841 O O . SER A 1 103 ? -3.793 1.166 10.329 1.00 88.75 103 SER A O 1
ATOM 843 N N . PHE A 1 104 ? -5.393 0.087 9.182 1.00 87.62 104 PHE A N 1
ATOM 844 C CA . PHE A 1 104 ? -4.792 -1.245 9.293 1.00 87.62 104 PHE A CA 1
ATOM 845 C C . PHE A 1 104 ? -4.160 -1.656 7.971 1.00 87.62 104 PHE A C 1
ATOM 847 O O . PHE A 1 104 ? -4.848 -1.641 6.951 1.00 87.62 104 PHE A O 1
ATOM 854 N N . VAL A 1 105 ? -2.880 -2.019 7.991 1.00 86.69 105 VAL A N 1
ATOM 855 C CA . VAL A 1 105 ? -2.138 -2.497 6.813 1.00 86.69 105 VAL A CA 1
ATOM 856 C C . VAL A 1 105 ? -2.181 -4.019 6.763 1.00 86.69 105 VAL A C 1
ATOM 858 O O . VAL A 1 105 ? -1.909 -4.675 7.767 1.00 86.69 105 VAL A O 1
ATOM 861 N N . PHE A 1 106 ? -2.503 -4.583 5.601 1.00 82.62 106 PHE A N 1
ATOM 862 C CA . PHE A 1 106 ? -2.599 -6.026 5.401 1.00 82.62 106 PHE A CA 1
ATOM 863 C C . PHE A 1 106 ? -1.523 -6.532 4.461 1.00 82.62 106 PHE A C 1
ATOM 865 O O . PHE A 1 106 ? -1.447 -6.109 3.306 1.00 82.62 106 PHE A O 1
ATOM 872 N N . GLY A 1 107 ? -0.795 -7.531 4.953 1.00 78.75 107 GLY A N 1
ATOM 873 C CA . GLY A 1 107 ? 0.175 -8.272 4.170 1.00 78.75 107 GLY A CA 1
ATOM 874 C C . GLY A 1 107 ? 1.331 -7.410 3.687 1.00 78.75 107 GLY A C 1
ATOM 875 O O . GLY A 1 107 ? 1.535 -6.273 4.114 1.00 78.75 107 GLY A O 1
ATOM 876 N N . GLU A 1 108 ? 2.096 -8.004 2.787 1.00 82.69 108 GLU A N 1
ATOM 877 C CA . GLU A 1 108 ? 3.239 -7.357 2.170 1.00 82.69 108 GLU A CA 1
ATOM 878 C C . GLU A 1 108 ? 2.850 -6.715 0.835 1.00 82.69 108 GLU A C 1
ATOM 880 O O . GLU A 1 108 ? 1.901 -7.171 0.181 1.00 82.69 108 GLU A O 1
ATOM 885 N N . PRO A 1 109 ? 3.575 -5.673 0.398 1.00 85.69 109 PRO A N 1
ATOM 886 C CA . PRO A 1 109 ? 3.307 -5.045 -0.880 1.00 85.69 109 PRO A CA 1
ATOM 887 C C . PRO A 1 109 ? 3.430 -6.014 -2.052 1.00 85.69 109 PRO A C 1
ATOM 889 O O . PRO A 1 109 ? 4.364 -6.812 -2.140 1.00 85.69 109 PRO A O 1
ATOM 892 N N . SER A 1 110 ? 2.501 -5.893 -2.993 1.00 86.62 110 SER A N 1
ATOM 893 C CA . SER A 1 110 ? 2.556 -6.580 -4.282 1.00 86.62 110 SER A CA 1
ATOM 894 C C . SER A 1 110 ? 3.039 -5.602 -5.342 1.00 86.62 110 SER A C 1
ATOM 896 O O . SER A 1 110 ? 2.418 -4.560 -5.538 1.00 86.62 110 SER A O 1
ATOM 898 N N . CYS A 1 111 ? 4.138 -5.924 -6.022 1.00 85.88 111 CYS A N 1
ATOM 899 C CA . CYS A 1 111 ? 4.779 -5.021 -6.973 1.00 85.88 111 CYS A CA 1
ATOM 900 C C . CYS A 1 111 ? 4.851 -5.613 -8.381 1.00 85.88 111 CYS A C 1
ATOM 902 O O . CYS A 1 111 ? 4.992 -6.820 -8.559 1.00 85.88 111 CYS A O 1
ATOM 904 N N . PHE A 1 112 ? 4.802 -4.748 -9.391 1.00 84.94 112 PHE A N 1
ATOM 905 C CA . PHE A 1 112 ? 5.051 -5.106 -10.783 1.00 84.94 112 PHE A CA 1
ATOM 906 C C . PHE A 1 112 ? 5.846 -4.013 -11.490 1.00 84.94 112 PHE A C 1
ATOM 908 O O . PHE A 1 112 ? 5.721 -2.824 -11.181 1.00 84.94 112 PHE A O 1
ATOM 915 N N . LYS A 1 113 ? 6.683 -4.424 -12.444 1.00 85.19 113 LYS A N 1
ATOM 916 C CA . LYS A 1 113 ? 7.527 -3.509 -13.208 1.00 85.19 113 LYS A CA 1
ATOM 917 C C . LYS A 1 113 ? 6.666 -2.587 -14.067 1.00 85.19 113 LYS A C 1
ATOM 919 O O . LYS A 1 113 ? 5.708 -3.021 -14.712 1.00 85.19 113 LYS A O 1
ATOM 924 N N . VAL A 1 114 ? 7.008 -1.306 -14.056 1.00 85.69 114 VAL A N 1
ATOM 925 C CA . VAL A 1 114 ? 6.340 -0.276 -14.846 1.00 85.69 114 VAL A CA 1
ATOM 926 C C . VAL A 1 114 ? 7.350 0.602 -15.557 1.00 85.69 114 VAL A C 1
ATOM 928 O O . VAL A 1 114 ? 8.429 0.891 -15.041 1.00 85.69 114 VAL A O 1
ATOM 931 N N . GLU A 1 115 ? 6.953 1.092 -16.719 1.00 87.44 115 GLU A N 1
ATOM 932 C CA . GLU A 1 115 ? 7.639 2.179 -17.397 1.00 87.44 115 GLU A CA 1
ATOM 933 C C . GLU A 1 115 ? 6.833 3.460 -17.200 1.00 87.44 115 GLU A C 1
ATOM 935 O O . GLU A 1 115 ? 5.618 3.490 -17.426 1.00 87.44 115 GLU A O 1
ATOM 940 N N . CYS A 1 116 ? 7.499 4.513 -16.724 1.00 83.75 116 CYS A N 1
ATOM 941 C CA . CYS A 1 116 ? 6.861 5.790 -16.450 1.00 83.75 116 CYS A CA 1
ATOM 942 C C . CYS A 1 116 ? 7.290 6.856 -17.460 1.00 83.75 116 CYS A C 1
ATOM 944 O O . CYS A 1 116 ? 8.442 7.286 -17.464 1.00 83.75 116 CYS A O 1
ATOM 946 N N . THR A 1 117 ? 6.341 7.353 -18.245 1.00 84.50 117 THR A N 1
ATOM 947 C CA . THR A 1 117 ? 6.541 8.395 -19.256 1.00 84.50 117 THR A CA 1
ATOM 948 C C . THR A 1 117 ? 5.837 9.691 -18.850 1.00 84.50 117 THR A C 1
ATOM 950 O O . THR A 1 117 ? 4.811 9.692 -18.168 1.00 84.50 117 THR A O 1
ATOM 953 N N . ASN A 1 118 ? 6.397 10.836 -19.250 1.00 82.94 118 ASN A N 1
ATOM 954 C CA . ASN A 1 118 ? 5.747 12.137 -19.080 1.00 82.94 118 ASN A CA 1
ATOM 955 C C . ASN A 1 118 ? 4.949 12.466 -20.342 1.00 82.94 118 ASN A C 1
ATOM 957 O O . ASN A 1 118 ? 5.530 12.859 -21.354 1.00 82.94 118 ASN A O 1
ATOM 961 N N . GLU A 1 119 ? 3.628 12.348 -20.273 1.00 82.31 119 GLU A N 1
ATOM 962 C CA . GLU A 1 119 ? 2.749 12.569 -21.423 1.00 82.31 119 GLU A CA 1
ATOM 963 C C . GLU A 1 119 ? 1.971 13.873 -21.271 1.00 82.31 119 GLU A C 1
ATOM 965 O O . GLU A 1 119 ? 1.574 14.275 -20.172 1.00 82.31 119 GLU A O 1
ATOM 970 N N . THR A 1 120 ? 1.755 14.565 -22.388 1.00 75.50 120 THR A N 1
ATOM 971 C CA . THR A 1 120 ? 0.946 15.785 -22.410 1.00 75.50 120 THR A CA 1
ATOM 972 C C . THR A 1 120 ? -0.522 15.395 -22.438 1.00 75.50 120 THR A C 1
ATOM 974 O O . THR A 1 120 ? -1.006 14.848 -23.426 1.00 75.50 120 THR A O 1
ATOM 977 N N . VAL A 1 121 ? -1.259 15.712 -21.374 1.00 73.06 121 VAL A N 1
ATOM 978 C CA . VAL A 1 121 ? -2.701 15.452 -21.355 1.00 73.06 121 VAL A CA 1
ATOM 979 C C . VAL A 1 121 ? -3.396 16.485 -22.232 1.00 73.06 121 VAL A C 1
ATOM 981 O O . VAL A 1 121 ? -3.343 17.687 -21.940 1.00 73.06 121 VAL A O 1
ATOM 984 N N . ALA A 1 122 ? -4.050 16.000 -23.292 1.00 63.50 122 ALA A N 1
ATOM 985 C CA . ALA A 1 122 ? -4.640 16.796 -24.373 1.00 63.50 122 ALA A CA 1
ATOM 986 C C . ALA A 1 122 ? -5.498 17.977 -23.882 1.00 63.50 122 ALA A C 1
ATOM 988 O O . ALA A 1 122 ? -5.480 19.045 -24.481 1.00 63.50 122 ALA A O 1
ATOM 989 N N . ASN A 1 123 ? -6.169 17.828 -22.73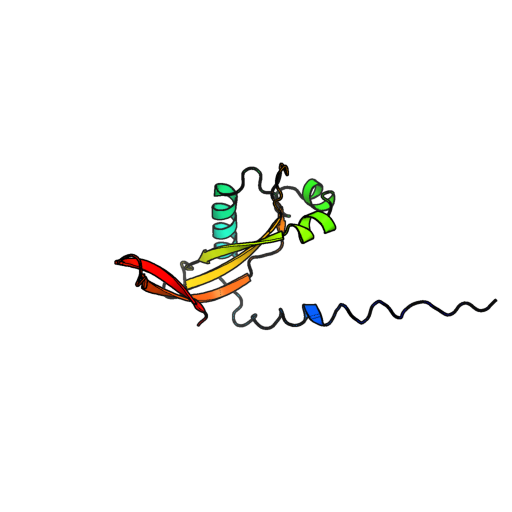6 1.00 65.75 123 ASN A N 1
ATOM 990 C CA . ASN A 1 123 ? -7.062 18.850 -22.189 1.00 65.75 123 ASN A CA 1
ATOM 991 C C . ASN A 1 123 ? -6.399 19.926 -21.314 1.00 65.75 123 ASN A C 1
ATOM 993 O O . ASN A 1 123 ? -7.076 20.874 -20.926 1.00 65.75 123 ASN A O 1
ATOM 997 N N . LYS A 1 124 ? -5.118 19.804 -20.933 1.00 63.44 124 LYS A N 1
ATOM 998 C CA . LYS A 1 124 ? -4.512 20.736 -19.955 1.00 63.44 124 LYS A CA 1
ATOM 999 C C . LYS A 1 124 ? -3.153 21.318 -20.343 1.00 63.44 124 LYS A C 1
ATOM 1001 O O . LYS A 1 124 ? -2.642 22.122 -19.569 1.00 63.44 124 LYS A O 1
ATOM 1006 N N . LYS A 1 125 ? -2.538 20.916 -21.470 1.00 66.69 125 LYS A N 1
ATOM 1007 C CA . LYS A 1 125 ? -1.130 21.248 -21.826 1.00 66.69 125 LYS A CA 1
ATOM 1008 C C . LYS A 1 125 ? -0.137 21.049 -20.658 1.00 66.69 125 LYS A C 1
ATOM 1010 O O . LYS A 1 125 ? 0.951 21.615 -20.650 1.00 66.69 125 LYS A O 1
ATOM 1015 N N . LYS A 1 126 ? -0.502 20.244 -19.655 1.00 72.06 126 LYS A N 1
ATOM 1016 C CA . LYS A 1 126 ? 0.341 19.881 -18.516 1.00 72.06 126 LYS A CA 1
ATOM 1017 C C . LYS A 1 126 ? 0.865 18.478 -18.768 1.00 72.06 126 LYS A C 1
ATOM 1019 O O . LYS A 1 126 ? 0.087 17.587 -19.117 1.00 72.06 126 LYS A O 1
ATOM 1024 N N . LYS A 1 127 ? 2.173 18.300 -18.587 1.00 74.19 127 LYS A N 1
ATOM 1025 C CA . LYS A 1 127 ? 2.785 16.974 -18.567 1.00 74.19 127 LYS A CA 1
ATOM 1026 C C . LYS A 1 127 ? 2.355 16.272 -17.282 1.00 74.19 127 LYS A C 1
ATOM 1028 O O . LYS A 1 127 ? 2.485 16.845 -16.201 1.00 74.19 127 LYS A O 1
ATOM 1033 N N . GLN A 1 128 ? 1.806 15.072 -17.406 1.00 78.00 128 GLN A N 1
ATOM 1034 C CA . GLN A 1 128 ? 1.511 14.191 -16.280 1.00 78.00 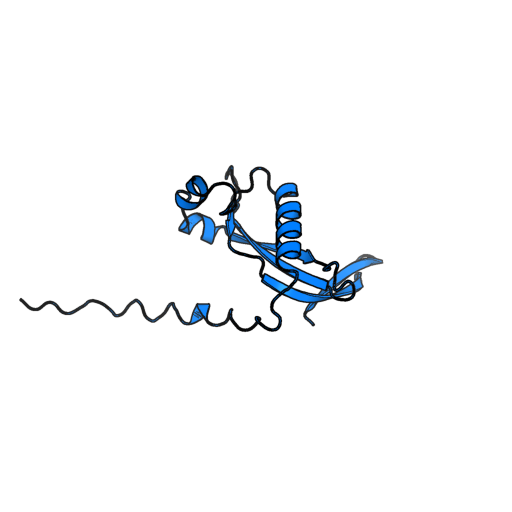128 GLN A CA 1
ATOM 1035 C C . GLN A 1 128 ? 2.339 12.917 -16.430 1.00 78.00 128 GLN A C 1
ATOM 1037 O O . GLN A 1 128 ? 2.552 12.438 -17.544 1.00 78.00 128 GLN A O 1
ATOM 1042 N N . LYS A 1 129 ? 2.834 12.397 -15.304 1.00 78.81 129 LYS A N 1
ATOM 1043 C CA . LYS A 1 129 ? 3.572 11.136 -15.271 1.00 78.81 129 LYS A CA 1
ATOM 1044 C C . LYS A 1 129 ? 2.568 9.988 -15.340 1.00 78.81 129 LYS A C 1
ATOM 1046 O O . LYS A 1 129 ? 1.738 9.850 -14.442 1.00 78.81 129 LYS A O 1
ATOM 1051 N N . PHE A 1 130 ? 2.648 9.181 -16.389 1.00 80.62 130 PHE A N 1
ATOM 1052 C CA . PHE A 1 130 ? 1.871 7.958 -16.555 1.00 80.62 130 PHE A CA 1
ATOM 1053 C C . PHE A 1 130 ? 2.803 6.769 -16.407 1.00 80.62 130 PHE A C 1
ATOM 1055 O O . PHE A 1 130 ? 3.842 6.732 -17.049 1.00 80.62 130 PHE A O 1
ATOM 1062 N N . CYS A 1 131 ? 2.436 5.805 -15.567 1.00 80.81 131 CYS A N 1
ATOM 1063 C CA . CYS A 1 131 ? 3.184 4.564 -15.403 1.00 80.81 131 CYS A CA 1
ATOM 1064 C C . CYS A 1 131 ? 2.337 3.405 -15.925 1.00 80.81 131 CYS A C 1
ATOM 1066 O O . CYS A 1 131 ? 1.211 3.208 -15.455 1.00 80.81 131 CYS A O 1
ATOM 1068 N N . ARG A 1 132 ? 2.858 2.661 -16.902 1.00 81.19 132 ARG A N 1
ATOM 1069 C CA . ARG A 1 132 ? 2.188 1.507 -17.518 1.00 81.19 132 ARG A CA 1
ATOM 1070 C C . ARG A 1 132 ? 2.951 0.229 -17.191 1.00 81.19 132 ARG A C 1
ATOM 1072 O O . ARG A 1 132 ? 4.168 0.265 -17.049 1.00 81.19 132 ARG A O 1
ATOM 1079 N N . LYS A 1 133 ? 2.221 -0.879 -17.041 1.00 78.69 133 LYS A N 1
ATOM 1080 C CA . LYS A 1 133 ? 2.812 -2.208 -16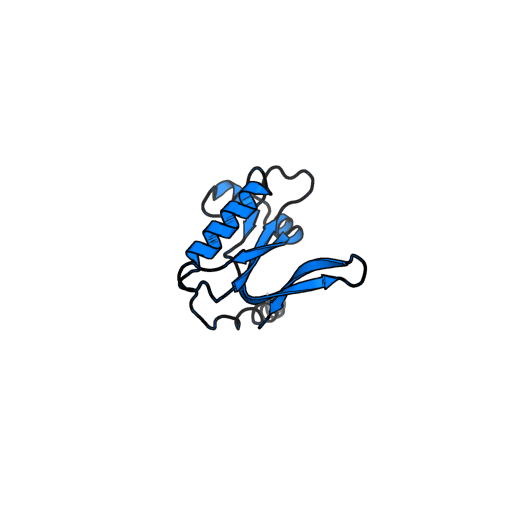.842 1.00 78.69 133 LYS A CA 1
ATOM 1081 C C . LYS A 1 133 ? 3.627 -2.585 -18.084 1.00 78.69 133 LYS A C 1
ATOM 1083 O O . LYS A 1 133 ? 3.137 -2.370 -19.192 1.00 78.69 133 LYS A O 1
ATOM 1088 N N . VAL A 1 134 ? 4.836 -3.098 -17.856 1.00 74.38 134 VAL A N 1
ATOM 1089 C CA . VAL A 1 134 ? 5.704 -3.697 -18.885 1.00 74.38 134 VAL A CA 1
ATOM 1090 C C . VAL A 1 134 ? 5.334 -5.162 -19.067 1.00 74.38 134 VAL A C 1
ATOM 1092 O O . VAL A 1 134 ? 5.027 -5.813 -18.039 1.00 74.38 134 VAL A O 1
#

pLDDT: mean 72.61, std 17.42, range [32.28, 89.88]

Organism: Varroa destructor (NCBI:txid109461)

Secondary structure (DSSP, 8-state):
-------SSSSSSSTTSTTSTT--SS--TTHHHHHHHHHHHHHHH-SSEE-TTT-HHHHHHS-HHHHHHTEEEEEEEE--TT-TT-EEEEEEEEE--TT-S-EEEEEEEEEEEEEEEEEEETTTTEEEEEEEE-

Sequence (134 aa):
MSRHGYVFLAILNILTFLHIITCQGDEMEWRHEAQEVAQEALAQKYPQLITSESDMELFRYSTPSVLQRSAHAFTYIVTPKGQPSNTYRCDVIISRYKGQRYSFVFGEPSCFKVECTNETVANKKKKQKFCRKV

Radius of gyration: 19.81 Å; chains: 1; bounding box: 50×64×44 Å